Protein AF-A0A0B1TCH4-F1 (afdb_monomer_lite)

Secondary structure (DSSP, 8-state):
------PPPPP------HHHHHHHHHHTTTTSHHHHHHHHHHHHHHTT----GGGGT--TT-SSS-----SSGGG---HHHHHHS-----S--HHHHHHHHHHHHH-SS--GGGSTTHHHHHS-TTT-

Organism: Oesophagostomum dentatum (NCBI:txid61180)

Sequence (128 aa):
MEGANGCAPPVVMDDPSPDVVRTVFQRRGHSTEEYQRENDKRFSLLLGKYFSESRTSTNDWCSCGKCRILPTVRDNLCCRDVCGTSLRFPAKMAVVEHLRKRISEMTSSSCITEHPDFDTVVLNEKVV

Structure (mmCIF, N/CA/C/O backbone):
data_AF-A0A0B1TCH4-F1
#
_entry.id   AF-A0A0B1TCH4-F1
#
loop_
_atom_site.group_PDB
_atom_site.id
_atom_site.type_symbol
_atom_site.label_atom_id
_atom_site.label_alt_id
_atom_site.label_comp_id
_atom_site.label_asym_id
_atom_site.label_entity_id
_atom_site.label_seq_id
_atom_site.pdbx_PDB_ins_code
_atom_site.Cartn_x
_atom_site.Cartn_y
_atom_site.Cartn_z
_atom_site.occupancy
_atom_site.B_iso_or_equiv
_atom_site.auth_seq_id
_atom_site.auth_comp_id
_atom_site.auth_asym_id
_atom_site.auth_atom_id
_atom_site.pdbx_PDB_model_num
ATOM 1 N N . MET A 1 1 ? -26.498 11.427 -47.637 1.00 39.94 1 MET A N 1
ATOM 2 C CA . MET A 1 1 ? -25.085 11.022 -47.487 1.00 39.94 1 MET A CA 1
ATOM 3 C C . MET A 1 1 ? -24.852 10.795 -46.006 1.00 39.94 1 MET A C 1
ATOM 5 O O . MET A 1 1 ? -24.586 11.751 -45.295 1.00 39.94 1 MET A O 1
ATOM 9 N N . GLU A 1 2 ? -25.045 9.569 -45.529 1.00 41.38 2 GLU A N 1
ATOM 10 C CA . GLU A 1 2 ? -24.756 9.199 -44.141 1.00 41.38 2 GLU A CA 1
ATOM 11 C C . GLU A 1 2 ? -23.558 8.251 -44.152 1.00 41.38 2 GLU A C 1
ATOM 13 O O . GLU A 1 2 ? -23.625 7.145 -44.686 1.00 41.38 2 GLU A O 1
ATOM 18 N N . GLY A 1 3 ? -22.426 8.744 -43.650 1.00 48.56 3 GLY A N 1
ATOM 19 C CA . GLY A 1 3 ? -21.213 7.962 -43.454 1.00 48.56 3 GLY A CA 1
ATOM 20 C C . GLY A 1 3 ? -21.327 7.174 -42.158 1.00 48.56 3 GLY A C 1
ATOM 21 O O . GLY A 1 3 ? -21.171 7.733 -41.075 1.00 48.56 3 GLY A O 1
ATOM 22 N N . ALA A 1 4 ? -21.600 5.877 -42.267 1.00 49.59 4 ALA A N 1
ATOM 23 C CA . ALA A 1 4 ? -21.503 4.960 -41.143 1.00 49.59 4 ALA A CA 1
ATOM 24 C C . ALA A 1 4 ? -20.017 4.715 -40.830 1.00 49.59 4 ALA A C 1
ATOM 26 O O . ALA A 1 4 ? -19.349 3.921 -41.492 1.00 49.59 4 ALA A O 1
ATOM 27 N N . ASN A 1 5 ? -19.494 5.421 -39.826 1.00 54.69 5 ASN A N 1
ATOM 28 C CA . ASN A 1 5 ? -18.218 5.095 -39.195 1.00 54.69 5 ASN A CA 1
ATOM 29 C C . ASN A 1 5 ? -18.356 3.731 -38.509 1.00 54.69 5 ASN A C 1
ATOM 31 O O . ASN A 1 5 ? -18.882 3.631 -37.401 1.00 54.69 5 ASN A O 1
ATOM 35 N N . GLY A 1 6 ? -17.916 2.676 -39.192 1.00 54.97 6 GLY A N 1
ATOM 36 C CA . GLY A 1 6 ? -17.835 1.336 -38.628 1.00 54.97 6 GLY A CA 1
ATOM 37 C C . GLY A 1 6 ? -16.830 1.308 -37.481 1.00 54.97 6 GLY A C 1
ATOM 38 O O . GLY A 1 6 ? -15.622 1.300 -37.710 1.00 54.97 6 GLY A O 1
ATOM 39 N N . CYS A 1 7 ? -17.321 1.284 -36.242 1.00 60.97 7 CYS A N 1
ATOM 40 C CA . CYS A 1 7 ? -16.518 0.847 -35.107 1.00 60.97 7 CYS A CA 1
ATOM 41 C C . CYS A 1 7 ? -16.130 -0.613 -35.346 1.00 60.97 7 CYS A C 1
ATOM 43 O O . CYS A 1 7 ? -17.000 -1.481 -35.433 1.00 60.97 7 CYS A O 1
ATOM 45 N N . ALA A 1 8 ? -14.829 -0.877 -35.471 1.00 70.38 8 ALA A N 1
ATOM 46 C CA . ALA A 1 8 ? -14.321 -2.240 -35.483 1.00 70.38 8 ALA A CA 1
ATOM 47 C C . ALA A 1 8 ? -14.801 -2.972 -34.213 1.00 70.38 8 ALA A C 1
ATOM 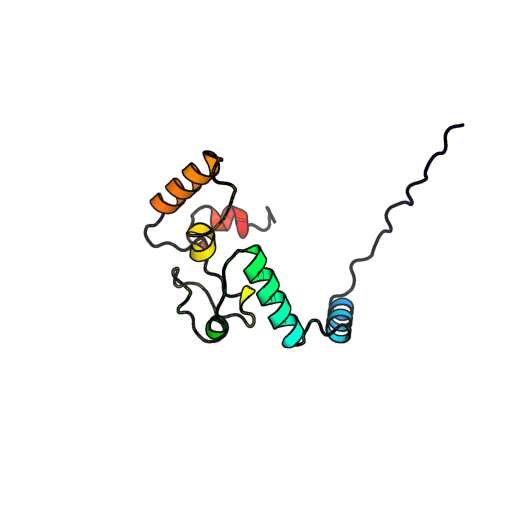49 O O . ALA A 1 8 ? -14.825 -2.362 -33.137 1.00 70.38 8 ALA A O 1
ATOM 50 N N . PRO A 1 9 ? -15.203 -4.249 -34.321 1.00 67.44 9 PRO A N 1
ATOM 51 C CA . PRO A 1 9 ? -15.629 -5.017 -33.164 1.00 67.44 9 PRO A CA 1
ATOM 52 C C . PRO A 1 9 ? -14.476 -5.138 -32.154 1.00 67.44 9 PRO A C 1
ATOM 54 O O . PRO A 1 9 ? -13.311 -5.199 -32.562 1.00 67.44 9 PRO A O 1
ATOM 57 N N . PRO A 1 10 ? -14.775 -5.161 -30.843 1.00 70.50 10 PRO A N 1
ATOM 58 C CA . PRO A 1 10 ? -13.758 -5.343 -29.819 1.00 70.50 10 PRO A CA 1
ATOM 59 C C . PRO A 1 10 ? -13.025 -6.662 -30.066 1.00 70.50 10 PRO A C 1
ATOM 61 O O . PRO A 1 10 ? -13.641 -7.720 -30.195 1.00 70.50 10 PRO A O 1
ATOM 64 N N . VAL A 1 11 ? -11.701 -6.580 -30.172 1.00 77.62 11 VAL A N 1
ATOM 65 C CA . VAL A 1 11 ? -10.845 -7.756 -30.308 1.00 77.62 11 VAL A CA 1
ATOM 66 C C . VAL A 1 11 ? -10.944 -8.541 -29.007 1.00 77.62 11 VAL A C 1
ATOM 68 O O . VAL A 1 11 ? -10.632 -8.012 -27.940 1.00 77.62 11 VAL A O 1
ATOM 71 N N . VAL A 1 12 ? -11.395 -9.791 -29.102 1.00 70.62 12 VAL A N 1
ATOM 72 C CA . VAL A 1 12 ? -11.319 -10.740 -27.991 1.00 70.62 12 VAL A CA 1
ATOM 73 C C . VAL A 1 12 ? -9.836 -11.008 -27.760 1.00 70.62 12 VAL A C 1
ATOM 75 O O . VAL A 1 12 ? -9.173 -11.624 -28.591 1.00 70.62 12 VAL A O 1
ATOM 78 N N . MET A 1 13 ? -9.301 -10.445 -26.682 1.00 76.44 13 MET A N 1
ATOM 79 C CA . MET A 1 13 ? -7.939 -10.704 -26.236 1.00 76.44 13 MET A CA 1
ATOM 80 C C . MET A 1 13 ? -8.001 -11.893 -25.286 1.00 76.44 13 MET A C 1
ATOM 82 O O . MET A 1 13 ? -8.669 -11.807 -24.257 1.00 76.44 13 MET A O 1
ATOM 86 N N . ASP A 1 14 ? -7.330 -12.987 -25.635 1.00 81.38 14 ASP A N 1
ATOM 87 C CA . ASP A 1 14 ? -7.121 -14.088 -24.697 1.00 81.38 14 ASP A CA 1
ATOM 88 C C . ASP A 1 14 ? -6.299 -13.591 -23.501 1.00 81.38 14 ASP A C 1
ATOM 90 O O . ASP A 1 14 ? -5.366 -12.795 -23.672 1.00 81.38 14 ASP A O 1
ATOM 94 N N . ASP A 1 15 ? -6.629 -14.066 -22.297 1.00 80.19 15 ASP A N 1
ATOM 95 C CA . ASP A 1 15 ? -5.870 -13.727 -21.096 1.00 80.19 15 ASP A CA 1
ATOM 96 C C . ASP A 1 15 ? -4.426 -14.234 -21.247 1.00 80.19 15 ASP A C 1
ATOM 98 O O . ASP A 1 15 ? -4.191 -15.446 -21.355 1.00 80.19 15 ASP A O 1
ATOM 102 N N . PRO A 1 16 ? -3.425 -13.334 -21.291 1.00 79.94 16 PRO A N 1
ATOM 103 C CA . PRO A 1 16 ? -2.050 -13.743 -21.506 1.00 79.94 16 PRO A CA 1
ATOM 104 C C . PRO A 1 16 ? -1.555 -14.549 -20.307 1.00 79.94 16 PRO A C 1
ATOM 106 O O . PRO A 1 16 ? -1.822 -14.207 -19.153 1.00 79.94 16 PRO A O 1
ATOM 109 N N . SER A 1 17 ? -0.765 -15.594 -20.570 1.00 88.38 17 SER A N 1
ATOM 110 C CA . SER A 1 17 ? -0.203 -16.393 -19.482 1.00 88.38 17 SER A CA 1
ATOM 111 C C . SER A 1 17 ? 0.666 -15.523 -18.552 1.00 88.38 17 SER A C 1
ATOM 113 O O . SER A 1 17 ? 1.364 -14.612 -19.024 1.00 88.38 17 SER A O 1
ATOM 115 N N . PRO A 1 18 ? 0.686 -15.802 -17.234 1.00 84.81 18 P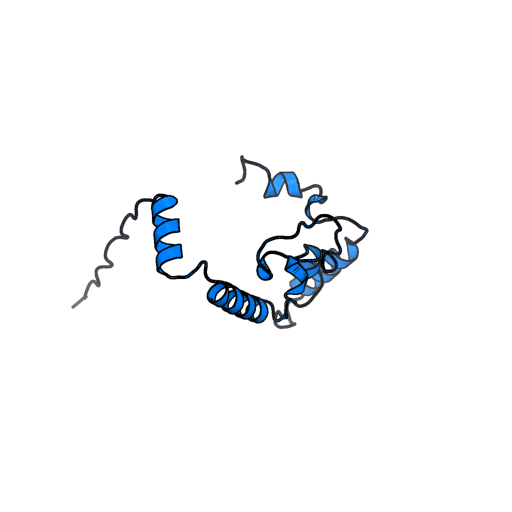RO A N 1
ATOM 116 C CA . PRO A 1 18 ? 1.470 -15.022 -16.273 1.00 84.81 18 PRO A CA 1
ATOM 117 C C . PRO A 1 18 ? 2.958 -14.914 -16.636 1.00 84.81 18 PRO A C 1
ATOM 119 O O . PRO A 1 18 ? 3.582 -13.874 -16.414 1.00 84.81 18 PRO A O 1
ATOM 122 N N . ASP A 1 19 ? 3.522 -15.959 -17.246 1.00 85.88 19 ASP A N 1
ATOM 123 C CA . ASP A 1 19 ? 4.922 -15.995 -17.674 1.00 85.88 19 ASP A CA 1
ATOM 124 C C . ASP A 1 19 ? 5.204 -15.050 -18.846 1.00 85.88 19 ASP A C 1
ATOM 126 O O . ASP A 1 19 ? 6.239 -14.373 -18.872 1.00 85.88 19 ASP A O 1
ATOM 130 N N . VAL A 1 20 ? 4.269 -14.944 -19.797 1.00 85.88 20 VAL A N 1
ATOM 131 C CA . VAL A 1 20 ? 4.365 -13.989 -20.910 1.00 85.88 20 VAL A CA 1
ATOM 132 C C . VAL A 1 20 ? 4.306 -12.564 -20.369 1.00 85.88 20 VAL A C 1
ATOM 134 O O . VAL A 1 20 ? 5.155 -11.741 -20.722 1.00 85.88 20 VAL A O 1
ATOM 137 N N . VAL A 1 21 ? 3.377 -12.283 -19.451 1.00 83.38 21 VAL A N 1
ATOM 138 C CA . VAL A 1 21 ? 3.274 -10.973 -18.792 1.00 83.38 21 VAL A CA 1
ATOM 139 C C . VAL A 1 21 ? 4.576 -10.639 -18.066 1.00 83.38 21 VAL A C 1
ATOM 141 O O . VAL A 1 21 ? 5.156 -9.576 -18.298 1.00 83.38 21 VAL A O 1
ATOM 144 N N . ARG A 1 22 ? 5.097 -11.562 -17.249 1.00 79.88 22 ARG A N 1
ATOM 145 C CA . ARG A 1 22 ? 6.347 -11.368 -16.501 1.00 79.88 22 ARG A CA 1
ATOM 146 C C . ARG A 1 22 ? 7.528 -11.092 -17.435 1.00 79.88 22 ARG A C 1
ATOM 148 O O . ARG A 1 22 ? 8.290 -10.158 -17.187 1.00 79.88 22 ARG A O 1
ATOM 155 N N . THR A 1 23 ? 7.643 -11.839 -18.531 1.00 84.81 23 THR A N 1
ATOM 156 C CA . THR A 1 23 ? 8.707 -11.659 -19.532 1.00 84.81 23 THR A CA 1
ATOM 157 C C . THR A 1 23 ? 8.628 -10.286 -20.197 1.00 84.81 23 THR A C 1
ATOM 159 O O . THR A 1 23 ? 9.644 -9.607 -20.351 1.00 84.81 23 THR A O 1
ATOM 162 N N . VAL A 1 24 ? 7.428 -9.838 -20.574 1.00 84.25 24 VAL A N 1
ATOM 163 C CA . VAL A 1 24 ? 7.222 -8.511 -21.171 1.00 84.25 24 VAL A CA 1
ATOM 164 C C . VAL A 1 24 ? 7.570 -7.405 -20.176 1.00 84.25 24 VAL A C 1
ATOM 166 O O . VAL A 1 24 ? 8.257 -6.453 -20.544 1.00 84.25 24 VAL A O 1
ATOM 169 N N . PHE A 1 25 ? 7.155 -7.538 -18.915 1.00 81.56 25 PHE A N 1
ATOM 170 C CA . PHE A 1 25 ? 7.482 -6.578 -17.857 1.00 81.56 25 PHE A CA 1
ATOM 171 C C . PHE A 1 25 ? 8.992 -6.472 -17.620 1.00 81.56 25 PHE A C 1
ATOM 173 O O . PHE A 1 25 ? 9.521 -5.363 -17.531 1.00 81.56 25 PHE A O 1
ATOM 180 N N . GLN A 1 26 ? 9.695 -7.607 -17.580 1.00 80.69 26 GLN A N 1
ATOM 181 C CA . GLN A 1 26 ? 11.152 -7.639 -17.446 1.00 80.69 26 GLN A CA 1
ATOM 182 C C . GLN A 1 26 ? 11.846 -7.003 -18.655 1.00 80.69 26 GLN A C 1
ATOM 184 O O . GLN A 1 26 ? 12.700 -6.138 -18.478 1.00 80.69 26 GLN A O 1
ATOM 189 N N . ARG A 1 27 ? 11.441 -7.355 -19.886 1.00 84.62 27 ARG A N 1
ATOM 190 C CA . ARG A 1 27 ? 12.000 -6.770 -21.121 1.00 84.62 27 ARG A CA 1
ATOM 191 C C . ARG A 1 27 ? 11.820 -5.258 -21.199 1.00 84.62 27 ARG A C 1
ATOM 193 O O . ARG A 1 27 ? 12.678 -4.573 -21.739 1.00 84.62 27 ARG A O 1
ATOM 200 N N . ARG A 1 28 ? 10.711 -4.737 -20.669 1.00 83.12 28 ARG A N 1
ATOM 201 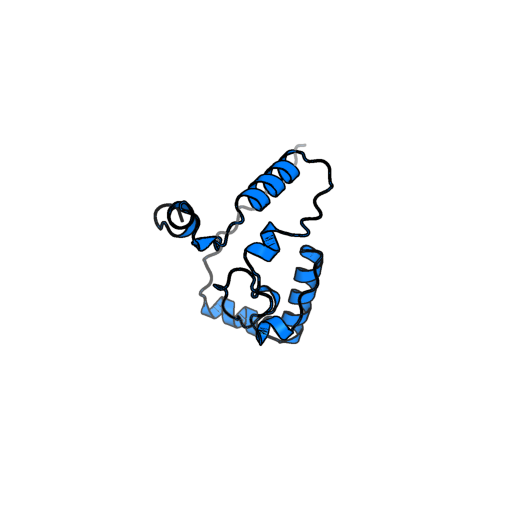C CA . ARG A 1 28 ? 10.429 -3.295 -20.616 1.00 83.12 28 ARG A CA 1
ATOM 202 C C . ARG A 1 28 ? 11.114 -2.582 -19.448 1.00 83.12 28 ARG A C 1
ATOM 204 O O . ARG A 1 28 ? 10.910 -1.387 -19.271 1.00 83.12 28 ARG A O 1
ATOM 211 N N . GLY A 1 29 ? 11.896 -3.294 -18.635 1.00 79.19 29 GLY A N 1
ATOM 212 C CA . GLY A 1 29 ? 12.593 -2.715 -17.491 1.00 79.19 29 GLY A CA 1
ATOM 213 C C . GLY A 1 29 ? 11.661 -2.276 -16.359 1.00 79.19 29 GLY A C 1
ATOM 214 O O . GLY A 1 29 ? 12.079 -1.519 -15.487 1.00 79.19 29 GLY A O 1
ATOM 215 N N . HIS A 1 30 ? 10.414 -2.757 -16.320 1.00 78.75 30 HIS A N 1
ATOM 216 C CA . HIS A 1 30 ? 9.451 -2.384 -15.276 1.00 78.75 30 HIS A CA 1
ATOM 217 C C . HIS A 1 30 ? 9.814 -2.955 -13.891 1.00 78.75 30 HIS A C 1
ATOM 219 O O . HIS A 1 30 ? 9.245 -2.569 -12.873 1.00 78.75 30 HIS A O 1
ATOM 225 N N . SER A 1 31 ? 10.763 -3.886 -13.828 1.00 76.12 31 SER A N 1
ATOM 226 C CA . SER A 1 31 ? 11.326 -4.415 -12.583 1.00 76.12 31 SER A CA 1
ATOM 227 C C . SER A 1 31 ? 12.595 -3.687 -12.128 1.00 76.12 31 SER A C 1
ATOM 229 O O . SER A 1 31 ? 13.162 -4.062 -11.109 1.00 76.12 31 SER A O 1
ATOM 231 N N . THR A 1 32 ? 13.075 -2.689 -12.876 1.00 84.50 32 THR A N 1
ATOM 232 C CA . THR A 1 32 ? 14.285 -1.939 -12.504 1.00 84.50 32 THR A CA 1
ATOM 233 C C . THR A 1 32 ? 14.012 -1.019 -11.318 1.00 84.50 32 THR A C 1
ATOM 235 O O . THR A 1 32 ? 12.922 -0.457 -11.196 1.00 84.50 32 THR A O 1
ATOM 238 N N . GLU A 1 33 ? 15.008 -0.820 -10.455 1.00 82.94 33 GLU A N 1
ATOM 239 C CA . GLU A 1 33 ? 14.881 0.096 -9.314 1.00 82.94 33 GLU A CA 1
ATOM 240 C C . GLU A 1 33 ? 14.554 1.528 -9.745 1.00 82.94 33 GLU A C 1
ATOM 242 O O . GLU A 1 33 ? 13.785 2.220 -9.084 1.00 82.94 33 GLU A O 1
ATOM 247 N N . GLU A 1 34 ? 15.112 1.978 -10.870 1.00 86.12 34 GLU A N 1
ATOM 248 C CA . GLU A 1 34 ? 14.849 3.308 -11.416 1.00 86.12 34 GLU A CA 1
ATOM 249 C C . GLU A 1 34 ? 13.372 3.486 -11.782 1.00 86.12 34 GLU A C 1
ATOM 251 O O . GLU A 1 34 ? 12.752 4.474 -11.384 1.00 86.12 34 GLU A O 1
ATOM 256 N N . TYR A 1 35 ? 12.783 2.494 -12.454 1.00 86.12 35 TYR A N 1
ATOM 257 C CA . TYR A 1 35 ? 11.358 2.487 -12.769 1.00 86.12 35 TYR A CA 1
ATOM 258 C C . TYR A 1 35 ? 10.486 2.471 -11.505 1.00 86.12 35 TYR A C 1
ATOM 260 O O . TYR A 1 35 ? 9.466 3.161 -11.443 1.00 86.12 35 TYR A O 1
ATOM 268 N N . GLN A 1 36 ? 10.884 1.710 -10.479 1.00 83.62 36 GLN A N 1
ATOM 269 C CA . GLN A 1 36 ? 10.168 1.679 -9.202 1.00 83.62 36 GLN A CA 1
ATOM 270 C C . GLN A 1 36 ? 10.215 3.042 -8.497 1.00 83.62 36 GLN A C 1
ATOM 272 O O . GLN A 1 36 ? 9.162 3.551 -8.119 1.00 83.62 36 GLN A O 1
ATOM 277 N N . ARG A 1 37 ? 11.388 3.689 -8.426 1.00 84.25 37 ARG A N 1
ATOM 278 C CA . ARG A 1 37 ? 11.545 5.037 -7.849 1.00 84.25 37 ARG A CA 1
ATOM 279 C C . ARG A 1 37 ? 10.701 6.086 -8.573 1.00 84.25 37 ARG A C 1
ATOM 281 O O . ARG A 1 37 ? 10.084 6.933 -7.931 1.00 84.25 37 ARG A O 1
ATOM 288 N N . GLU A 1 38 ? 10.659 6.049 -9.902 1.00 87.56 38 GLU A N 1
ATOM 289 C CA . GLU A 1 38 ? 9.838 6.974 -10.695 1.00 87.56 38 GLU A CA 1
ATOM 290 C C . GLU A 1 38 ? 8.337 6.768 -10.440 1.00 87.56 38 GLU A C 1
ATOM 292 O O . GLU A 1 38 ? 7.589 7.734 -10.272 1.00 87.56 38 GLU A O 1
ATOM 297 N N . ASN A 1 39 ? 7.882 5.519 -10.333 1.00 85.38 39 ASN A N 1
ATOM 298 C CA . ASN A 1 39 ? 6.494 5.240 -9.973 1.00 85.38 39 ASN A CA 1
ATOM 299 C C . ASN A 1 39 ? 6.155 5.659 -8.544 1.00 85.38 39 ASN A C 1
ATOM 301 O O . ASN A 1 39 ? 5.074 6.201 -8.321 1.00 85.38 39 ASN A O 1
ATOM 305 N N . ASP A 1 40 ? 7.067 5.481 -7.593 1.00 85.12 40 ASP A N 1
ATOM 306 C CA . ASP A 1 40 ? 6.852 5.906 -6.210 1.00 85.12 40 ASP A CA 1
ATOM 307 C C . ASP A 1 40 ? 6.728 7.440 -6.115 1.00 85.12 40 ASP A C 1
ATOM 309 O O . ASP A 1 40 ? 5.881 7.954 -5.376 1.00 85.12 40 ASP A O 1
ATOM 313 N N . LYS A 1 41 ? 7.467 8.193 -6.947 1.00 84.38 41 LYS A N 1
ATOM 314 C CA . LYS A 1 41 ? 7.273 9.647 -7.111 1.00 84.38 41 LYS A CA 1
ATOM 315 C C . LYS A 1 41 ? 5.898 9.982 -7.683 1.00 84.38 41 LYS A C 1
ATOM 317 O O . LYS A 1 41 ? 5.209 10.846 -7.146 1.00 84.38 41 LYS A O 1
ATOM 322 N N . ARG A 1 42 ? 5.468 9.304 -8.752 1.00 85.25 42 ARG A N 1
ATOM 323 C CA . ARG A 1 42 ? 4.140 9.523 -9.361 1.00 85.25 42 ARG A CA 1
ATOM 324 C C . ARG A 1 42 ? 3.010 9.219 -8.385 1.00 85.25 42 ARG A C 1
ATOM 326 O O . ARG A 1 42 ? 2.047 9.976 -8.300 1.00 85.25 42 ARG A O 1
ATOM 333 N N . PHE A 1 43 ? 3.152 8.149 -7.613 1.00 82.44 43 PHE A N 1
ATOM 334 C CA . PHE A 1 43 ? 2.209 7.771 -6.570 1.00 82.44 43 PHE A CA 1
ATOM 335 C C . PHE A 1 43 ? 2.154 8.811 -5.443 1.00 82.44 43 PHE A C 1
ATOM 337 O O . PHE A 1 43 ? 1.074 9.227 -5.024 1.00 82.44 43 PHE A O 1
ATOM 344 N N . SER A 1 44 ? 3.318 9.309 -5.020 1.00 81.19 44 SER A N 1
ATOM 345 C CA . SER A 1 44 ? 3.431 10.409 -4.056 1.00 81.19 44 SER A CA 1
ATOM 346 C C . SER A 1 44 ? 2.714 11.678 -4.544 1.00 81.19 44 SER A C 1
ATOM 348 O O . SER A 1 44 ? 1.987 12.323 -3.786 1.00 81.19 44 SER A O 1
ATOM 350 N N . LEU A 1 45 ? 2.858 12.015 -5.832 1.00 79.94 45 LEU A N 1
ATOM 351 C CA . LEU A 1 45 ? 2.155 13.140 -6.457 1.00 79.94 45 LEU A CA 1
ATOM 352 C C . LEU A 1 45 ? 0.635 12.936 -6.473 1.00 79.94 45 LEU A C 1
ATOM 354 O O . LEU A 1 45 ? -0.095 13.861 -6.120 1.00 79.94 45 LEU A O 1
ATOM 358 N N . LEU A 1 46 ? 0.160 11.735 -6.827 1.00 77.94 46 LEU A N 1
ATOM 359 C CA . LEU A 1 46 ? -1.269 11.403 -6.851 1.00 77.94 46 LEU A CA 1
ATOM 360 C C . LEU A 1 46 ? -1.920 11.587 -5.474 1.00 77.94 46 LEU A C 1
ATOM 362 O O . LEU A 1 46 ? -3.018 12.128 -5.369 1.00 77.94 46 LEU A O 1
ATOM 366 N N . LEU A 1 47 ? -1.228 11.161 -4.418 1.00 74.94 47 LEU A N 1
ATOM 367 C CA . LEU A 1 47 ? -1.712 11.279 -3.043 1.00 74.94 47 LEU A CA 1
ATOM 368 C C . LEU A 1 47 ? -1.377 12.626 -2.390 1.00 74.94 47 LEU A C 1
ATOM 370 O O . LEU A 1 47 ? -1.768 12.868 -1.248 1.00 74.94 47 LEU A O 1
ATOM 374 N N . GLY A 1 48 ? -0.647 13.507 -3.081 1.00 75.50 48 GLY A N 1
ATOM 375 C CA . GLY A 1 48 ? -0.181 14.781 -2.532 1.00 75.50 48 GLY A CA 1
ATOM 376 C C . GLY A 1 48 ? 0.645 14.621 -1.249 1.00 75.50 48 GLY A C 1
ATOM 377 O O . GLY A 1 48 ? 0.616 15.506 -0.389 1.00 75.50 48 GLY A O 1
ATOM 378 N N . LYS A 1 49 ? 1.335 13.486 -1.095 1.00 78.25 49 LYS A N 1
ATOM 379 C CA . LYS A 1 49 ? 2.121 13.105 0.084 1.00 78.25 49 LYS A CA 1
ATOM 380 C C . LYS A 1 49 ? 3.457 12.532 -0.361 1.00 78.25 49 LYS A C 1
ATOM 382 O O . LYS A 1 49 ? 3.497 11.718 -1.270 1.00 78.25 49 LYS A O 1
ATOM 387 N N . TYR A 1 50 ? 4.535 12.921 0.310 1.00 83.25 50 TYR A N 1
ATOM 388 C CA . TYR A 1 50 ? 5.835 12.282 0.132 1.00 83.25 50 TYR A CA 1
ATOM 389 C C . TYR A 1 50 ? 5.957 11.072 1.061 1.00 83.25 50 TYR A C 1
ATOM 391 O O . TYR A 1 50 ? 5.676 11.179 2.257 1.00 83.25 50 TYR A O 1
ATOM 399 N N . PHE A 1 51 ? 6.408 9.943 0.521 1.00 85.44 51 PHE A N 1
ATOM 400 C CA . PHE A 1 51 ? 6.684 8.734 1.287 1.00 85.44 51 PHE A CA 1
ATOM 401 C C . PHE A 1 51 ? 8.195 8.484 1.334 1.00 85.44 51 PHE A C 1
ATOM 403 O O . PHE A 1 51 ? 8.856 8.436 0.302 1.00 85.44 51 PHE A O 1
ATOM 410 N N . SER A 1 52 ? 8.741 8.351 2.544 1.00 86.19 52 SER A N 1
ATOM 411 C CA . SER A 1 52 ? 10.171 8.094 2.760 1.00 86.19 52 SER A CA 1
ATOM 412 C C . SER A 1 52 ? 10.566 6.686 2.309 1.00 86.19 52 SER A C 1
ATOM 414 O O . SER A 1 52 ? 9.844 5.728 2.583 1.00 86.19 52 SER A O 1
ATOM 416 N N . GLU A 1 53 ? 11.759 6.546 1.727 1.00 87.81 53 GLU A N 1
ATOM 417 C CA . GLU A 1 53 ? 12.360 5.244 1.401 1.00 87.81 53 GLU A CA 1
ATOM 418 C C . GLU A 1 53 ? 12.565 4.366 2.644 1.00 87.81 53 GLU A C 1
ATOM 420 O O . GLU A 1 53 ? 12.489 3.147 2.559 1.00 87.81 53 GLU A O 1
ATOM 425 N N . SER A 1 54 ? 12.702 4.960 3.836 1.00 90.06 54 SER A N 1
ATOM 426 C CA . SER A 1 54 ? 12.828 4.211 5.098 1.00 90.06 54 SER A CA 1
ATOM 427 C C . SER A 1 54 ? 11.651 3.267 5.385 1.00 90.06 54 SER A C 1
ATOM 429 O O . SER A 1 54 ? 11.794 2.344 6.187 1.00 90.06 54 SER A O 1
ATOM 431 N N . ARG A 1 55 ? 10.501 3.455 4.721 1.00 90.56 55 ARG A N 1
ATOM 432 C CA . ARG A 1 55 ? 9.315 2.597 4.860 1.00 90.56 55 ARG A CA 1
ATOM 433 C C . ARG A 1 55 ? 9.539 1.151 4.408 1.00 90.56 55 ARG A C 1
ATOM 435 O O . ARG A 1 55 ? 8.818 0.276 4.873 1.00 90.56 55 ARG A O 1
ATOM 442 N N . THR A 1 56 ? 10.531 0.891 3.554 1.00 92.88 56 THR A N 1
ATOM 443 C CA . THR A 1 56 ? 10.911 -0.477 3.154 1.00 92.88 56 THR A CA 1
ATOM 444 C C . THR A 1 56 ? 11.821 -1.167 4.172 1.00 92.88 56 THR A C 1
ATOM 446 O O . THR A 1 56 ? 12.180 -2.324 3.977 1.00 92.88 56 THR A O 1
ATOM 449 N N . SER A 1 57 ? 12.217 -0.468 5.240 1.00 91.94 57 SER A N 1
ATOM 450 C CA . SER A 1 57 ? 13.180 -0.961 6.233 1.00 91.94 57 SER A CA 1
ATOM 451 C C . SER A 1 57 ? 12.620 -0.959 7.653 1.00 91.94 57 SER A C 1
ATOM 453 O O . SER A 1 57 ? 12.996 -1.810 8.456 1.00 91.94 57 SER A O 1
ATOM 455 N N . THR A 1 58 ? 11.719 -0.028 7.979 1.00 92.25 58 THR A N 1
ATOM 456 C CA . THR A 1 58 ? 11.079 0.060 9.299 1.00 92.25 58 THR A CA 1
ATOM 457 C C . THR A 1 58 ? 9.564 0.169 9.181 1.00 92.25 58 THR A C 1
ATOM 459 O O . THR A 1 58 ? 9.025 0.529 8.135 1.00 92.25 58 THR A O 1
ATOM 462 N N . ASN A 1 59 ? 8.872 -0.138 10.279 1.00 91.62 59 ASN A N 1
ATOM 463 C CA . ASN A 1 59 ? 7.414 -0.082 10.390 1.00 91.62 59 ASN A CA 1
ATOM 464 C C . ASN A 1 59 ? 6.925 1.168 11.146 1.00 91.62 59 ASN A C 1
ATOM 466 O O . ASN A 1 59 ? 5.762 1.233 11.533 1.00 91.62 59 ASN A O 1
ATOM 470 N N . ASP A 1 60 ? 7.781 2.174 11.345 1.00 90.12 60 ASP A N 1
ATOM 471 C CA . ASP A 1 60 ? 7.464 3.365 12.157 1.00 90.12 60 ASP A CA 1
ATOM 472 C C . ASP A 1 60 ? 6.326 4.210 11.559 1.00 90.12 60 ASP A C 1
ATOM 474 O O . ASP A 1 60 ? 5.671 4.991 12.244 1.00 90.12 60 ASP A O 1
ATOM 478 N N . TRP A 1 61 ? 6.064 4.033 10.264 1.00 88.81 61 TRP A N 1
ATOM 479 C CA . TRP A 1 61 ? 4.942 4.637 9.551 1.00 88.81 61 TRP A CA 1
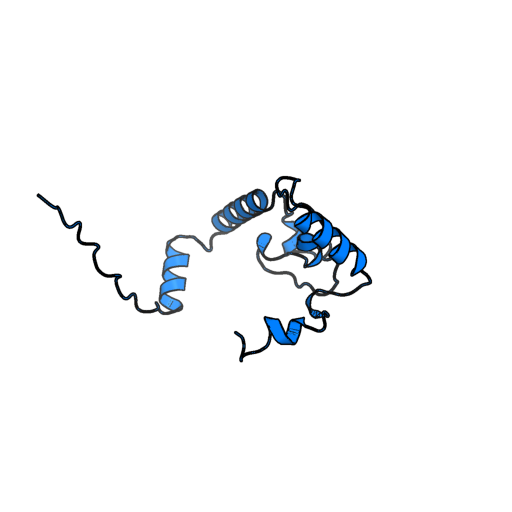ATOM 480 C C . TRP A 1 61 ? 3.590 3.967 9.852 1.00 88.81 61 TRP A C 1
ATOM 482 O O . TRP A 1 61 ? 2.540 4.497 9.492 1.00 88.81 61 TRP A O 1
ATOM 492 N N . CYS A 1 62 ? 3.581 2.792 10.481 1.00 90.00 62 CYS A N 1
ATOM 493 C CA . CYS A 1 62 ? 2.371 2.036 10.762 1.00 90.00 62 CYS A CA 1
ATOM 494 C C . CYS A 1 62 ? 1.762 2.445 12.107 1.00 90.00 62 CYS A C 1
ATOM 496 O O . CYS A 1 62 ? 2.251 2.080 13.172 1.00 90.00 62 CYS A O 1
ATOM 498 N N . SER A 1 63 ? 0.620 3.132 12.068 1.00 87.25 63 SER A N 1
ATOM 499 C CA . SER A 1 63 ? -0.130 3.488 13.283 1.00 87.25 63 SER A CA 1
ATOM 500 C C . SER A 1 63 ? -1.169 2.448 13.721 1.00 87.25 63 SER A C 1
ATOM 502 O O . SER A 1 63 ? -1.749 2.602 14.791 1.00 87.25 63 SER A O 1
ATOM 504 N N . CYS A 1 64 ? -1.470 1.428 12.905 1.00 86.75 64 CYS A N 1
ATOM 505 C CA . CYS A 1 64 ? -2.438 0.381 13.272 1.00 86.75 64 CYS A CA 1
ATOM 506 C C . CYS A 1 64 ? -1.794 -0.871 13.886 1.00 86.75 64 CYS A C 1
ATOM 508 O O . CYS A 1 64 ? -2.508 -1.745 14.365 1.00 86.75 64 CYS A O 1
ATOM 510 N N . GLY A 1 65 ? -0.464 -0.998 13.832 1.00 88.25 65 GLY A N 1
ATOM 511 C CA . GLY A 1 65 ? 0.278 -2.134 14.386 1.00 88.25 65 GLY A CA 1
ATOM 512 C C . GLY A 1 65 ? 0.131 -3.467 13.636 1.00 88.25 65 GLY A C 1
ATOM 513 O O . GLY A 1 65 ? 0.670 -4.468 14.097 1.00 88.25 65 GLY A O 1
ATOM 514 N N . LYS A 1 66 ? -0.578 -3.515 12.498 1.00 90.00 66 LYS A N 1
ATOM 515 C CA . LYS A 1 66 ? -0.824 -4.760 11.732 1.00 90.00 66 LYS A CA 1
ATOM 516 C C . LYS A 1 66 ? -0.114 -4.821 10.376 1.00 90.00 66 LYS A C 1
ATOM 518 O O . LYS A 1 66 ? -0.095 -5.882 9.753 1.00 90.00 66 LYS A O 1
ATOM 523 N N . CYS A 1 67 ? 0.443 -3.709 9.896 1.00 92.06 67 CYS A N 1
ATOM 524 C CA . CYS A 1 67 ? 1.109 -3.668 8.595 1.00 92.06 67 CYS A CA 1
ATOM 525 C C . CYS A 1 67 ? 2.428 -4.456 8.591 1.00 92.06 67 CYS A C 1
ATOM 527 O O . CYS A 1 67 ? 3.148 -4.526 9.590 1.00 92.06 67 CYS A O 1
ATOM 529 N N . ARG A 1 68 ? 2.749 -5.024 7.429 1.00 93.69 68 ARG A N 1
ATOM 530 C CA . ARG A 1 68 ? 4.012 -5.711 7.147 1.00 93.69 68 ARG A CA 1
ATOM 531 C C . ARG A 1 68 ? 4.815 -4.873 6.161 1.00 93.69 68 ARG A C 1
ATOM 533 O O . ARG A 1 68 ? 4.220 -4.199 5.324 1.00 93.69 68 ARG A O 1
ATOM 540 N N . ILE A 1 69 ? 6.138 -4.960 6.251 1.00 93.69 69 ILE A N 1
ATOM 541 C CA . ILE A 1 69 ? 7.040 -4.282 5.322 1.00 93.69 69 ILE A CA 1
ATOM 542 C C . ILE A 1 69 ? 7.010 -5.014 3.979 1.00 93.69 69 ILE A C 1
ATOM 544 O O . ILE A 1 69 ? 7.223 -6.227 3.917 1.00 93.69 69 ILE A O 1
ATOM 548 N N . LEU A 1 70 ? 6.743 -4.266 2.915 1.00 92.00 70 LEU A N 1
ATOM 549 C CA . LEU A 1 70 ? 6.739 -4.717 1.530 1.00 92.00 70 LEU A CA 1
ATOM 550 C C . LEU A 1 70 ? 7.913 -4.106 0.743 1.00 92.00 70 LEU A C 1
ATOM 552 O O . LEU A 1 70 ? 8.495 -3.111 1.183 1.00 92.00 70 LEU A O 1
ATOM 556 N N . PRO A 1 71 ? 8.277 -4.679 -0.421 1.00 88.31 71 PRO A N 1
ATOM 557 C CA . PRO A 1 71 ? 9.482 -4.274 -1.149 1.00 88.31 71 PRO A CA 1
ATOM 558 C C . PRO A 1 71 ? 9.466 -2.852 -1.722 1.00 88.31 71 PRO A C 1
ATOM 560 O O . PRO A 1 71 ? 10.532 -2.322 -2.017 1.00 88.31 71 PRO A O 1
ATOM 563 N N . THR A 1 72 ? 8.294 -2.241 -1.925 1.00 87.88 72 THR A N 1
ATOM 564 C CA . THR A 1 72 ? 8.188 -0.903 -2.532 1.00 87.88 72 THR A CA 1
ATOM 565 C C . THR A 1 72 ? 7.606 0.113 -1.560 1.00 87.88 72 THR A C 1
ATOM 567 O O . THR A 1 72 ? 6.789 -0.220 -0.699 1.00 87.88 72 THR A O 1
ATOM 570 N N . VAL A 1 73 ? 8.004 1.381 -1.689 1.00 89.62 73 VAL A N 1
ATOM 571 C CA . VAL A 1 73 ? 7.547 2.442 -0.779 1.00 89.62 73 VAL A CA 1
ATOM 572 C C . VAL A 1 73 ? 6.032 2.626 -0.875 1.00 89.62 73 VAL A C 1
ATOM 574 O O . VAL A 1 73 ? 5.366 2.789 0.147 1.00 89.62 73 VAL A O 1
ATOM 577 N N . ARG A 1 74 ? 5.477 2.556 -2.090 1.00 88.19 74 ARG A N 1
ATOM 578 C CA . ARG A 1 74 ? 4.040 2.741 -2.341 1.00 88.19 74 ARG A CA 1
ATOM 579 C C . ARG A 1 74 ? 3.149 1.644 -1.756 1.00 88.19 74 ARG A C 1
ATOM 581 O O . ARG A 1 74 ? 1.989 1.920 -1.470 1.00 88.19 74 ARG A O 1
ATOM 588 N N . ASP A 1 75 ? 3.680 0.439 -1.552 1.00 88.69 75 ASP A N 1
ATOM 589 C CA . ASP A 1 75 ? 2.925 -0.662 -0.943 1.00 88.69 75 ASP A CA 1
ATOM 590 C C . ASP A 1 75 ? 2.904 -0.556 0.596 1.00 88.69 75 ASP A C 1
ATOM 592 O O . ASP A 1 75 ? 2.050 -1.133 1.269 1.00 88.69 75 ASP A O 1
ATOM 596 N N . ASN A 1 76 ? 3.825 0.221 1.172 1.00 91.44 76 ASN A N 1
ATOM 597 C CA . ASN A 1 76 ? 3.964 0.430 2.610 1.00 91.44 76 ASN A CA 1
ATOM 598 C C . ASN A 1 76 ? 3.050 1.566 3.110 1.00 91.44 76 ASN A C 1
ATOM 600 O O . ASN A 1 76 ? 3.512 2.646 3.501 1.00 91.44 76 ASN A O 1
ATOM 604 N N . LEU A 1 77 ? 1.731 1.328 3.083 1.00 88.62 77 LEU A N 1
ATOM 605 C CA . LEU A 1 77 ? 0.694 2.270 3.526 1.00 88.62 77 LEU A CA 1
ATOM 606 C C . LEU A 1 77 ? -0.112 1.759 4.721 1.00 88.62 77 LEU A C 1
ATOM 608 O O . LEU A 1 77 ? -0.592 0.626 4.751 1.00 88.62 77 LEU A O 1
ATOM 612 N N . CYS A 1 78 ? -0.307 2.631 5.711 1.00 88.12 78 CYS A N 1
ATOM 613 C CA . CYS A 1 78 ? -1.154 2.331 6.857 1.00 88.12 78 CYS A CA 1
ATOM 614 C C . CYS A 1 78 ? -2.616 2.624 6.501 1.00 88.12 78 CYS A C 1
ATOM 616 O O . CYS A 1 78 ? -2.919 3.681 5.948 1.00 88.12 78 CYS A O 1
ATOM 618 N N . CYS A 1 79 ? -3.549 1.757 6.904 1.00 84.06 79 CYS A N 1
ATOM 619 C CA . CYS A 1 79 ? -4.988 2.029 6.762 1.00 84.06 79 CYS A CA 1
ATOM 620 C C . CYS A 1 79 ? -5.394 3.381 7.385 1.00 84.06 79 CYS A C 1
ATOM 622 O O . CYS A 1 79 ? -6.288 4.061 6.889 1.00 84.06 79 CYS A O 1
ATOM 624 N N . ARG A 1 80 ? -4.669 3.831 8.418 1.00 78.00 80 ARG A N 1
ATOM 625 C CA . ARG A 1 80 ? -4.878 5.135 9.060 1.00 78.00 80 ARG A CA 1
ATOM 626 C C . ARG A 1 80 ? -4.291 6.315 8.280 1.00 78.00 80 ARG A C 1
ATOM 628 O O . ARG A 1 80 ? -4.838 7.411 8.374 1.00 78.00 80 ARG A O 1
ATOM 635 N N . ASP A 1 81 ? -3.255 6.105 7.465 1.00 71.69 81 ASP A N 1
ATOM 636 C CA . ASP A 1 81 ? -2.665 7.160 6.620 1.00 71.69 81 ASP A CA 1
ATOM 637 C C . ASP A 1 81 ? -3.634 7.604 5.516 1.00 71.69 81 ASP A C 1
ATOM 639 O O . ASP A 1 81 ? -3.629 8.773 5.117 1.00 71.69 81 ASP A O 1
ATOM 643 N N . VAL A 1 82 ? -4.455 6.666 5.030 1.00 63.06 82 VAL A N 1
ATOM 644 C CA . VAL A 1 82 ? -5.447 6.881 3.967 1.00 63.06 82 VAL A CA 1
ATOM 645 C C . VAL A 1 82 ? -6.728 7.501 4.529 1.00 63.06 82 VAL A C 1
ATOM 647 O O . VAL A 1 82 ? -7.299 8.404 3.921 1.00 63.06 82 VAL A O 1
ATOM 650 N N . CYS A 1 83 ? -7.154 7.070 5.720 1.00 57.62 83 CYS A N 1
ATOM 651 C CA . CYS A 1 83 ? -8.361 7.578 6.370 1.00 57.62 83 CYS A CA 1
ATOM 652 C C . CYS A 1 83 ? -8.171 8.954 7.036 1.00 57.62 83 CYS A C 1
ATOM 654 O O . CYS A 1 83 ? -9.122 9.729 7.113 1.00 57.62 83 CYS A O 1
ATOM 656 N N . GLY A 1 84 ? -6.967 9.256 7.538 1.00 54.03 84 GLY A N 1
ATOM 657 C CA . GLY A 1 84 ? -6.756 10.356 8.484 1.00 54.03 84 GLY A CA 1
ATOM 658 C C . GLY A 1 84 ? -6.306 11.695 7.901 1.00 54.03 84 GLY A C 1
ATOM 659 O O . GLY A 1 84 ? -6.542 12.727 8.519 1.00 54.03 84 GLY A O 1
ATOM 660 N N . THR A 1 85 ? -5.647 11.750 6.742 1.00 52.09 85 THR A N 1
ATOM 661 C CA . THR A 1 85 ? -5.022 13.012 6.297 1.00 52.09 85 THR A CA 1
ATOM 662 C C . THR A 1 85 ? -4.871 13.097 4.782 1.00 52.09 85 THR A C 1
ATOM 664 O O . THR A 1 85 ? -4.353 12.190 4.146 1.00 52.09 85 THR A O 1
ATOM 667 N N . SER A 1 86 ? -5.224 14.251 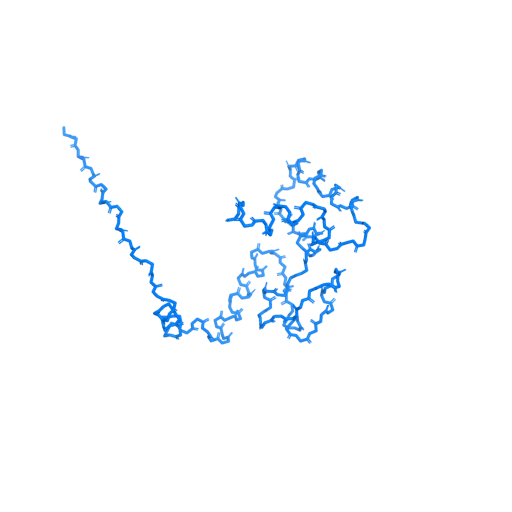4.213 1.00 46.97 86 SER A N 1
ATOM 668 C CA . SER A 1 86 ? -4.885 14.676 2.842 1.00 46.97 86 SER A CA 1
ATOM 669 C C . SER A 1 86 ? -5.544 13.960 1.665 1.00 46.97 86 SER A C 1
ATOM 671 O O . SER A 1 86 ? -4.990 13.930 0.571 1.00 46.97 86 SER A O 1
ATOM 673 N N . LEU A 1 87 ? -6.812 13.583 1.787 1.00 50.97 87 LEU A N 1
ATOM 674 C CA . LEU A 1 87 ? -7.658 13.749 0.610 1.00 50.97 87 LEU A CA 1
ATOM 675 C C . LEU A 1 87 ? -7.879 15.255 0.413 1.00 50.97 87 LEU A C 1
ATOM 677 O O . LEU A 1 87 ? -8.787 15.840 1.015 1.00 50.97 87 LEU A O 1
ATOM 681 N N . ARG A 1 88 ? -7.017 15.893 -0.396 1.00 52.38 88 ARG A N 1
ATOM 682 C CA . ARG A 1 88 ? -7.224 17.241 -0.956 1.00 52.38 88 ARG A CA 1
ATOM 683 C C . ARG A 1 88 ? -8.389 17.200 -1.953 1.00 52.38 88 ARG A C 1
ATOM 685 O O . ARG A 1 88 ? -8.242 17.541 -3.119 1.00 52.38 88 ARG A O 1
ATOM 692 N N . PHE A 1 89 ? -9.556 16.746 -1.512 1.00 51.97 89 PHE A N 1
ATOM 693 C CA . PHE A 1 89 ? -10.77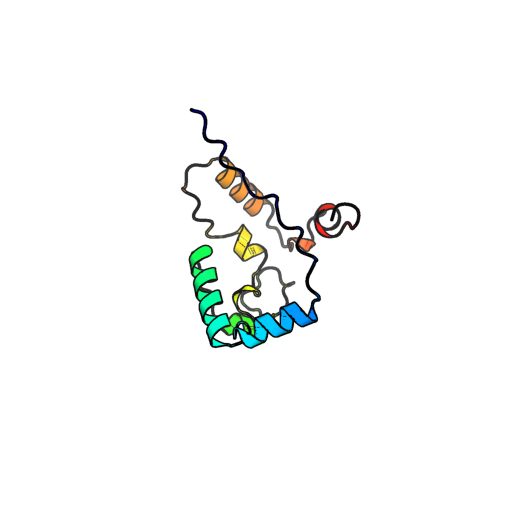6 16.994 -2.257 1.00 51.97 89 PHE A CA 1
ATOM 694 C C . PHE A 1 89 ? -11.071 18.493 -2.184 1.00 51.97 89 PHE A C 1
ATOM 696 O O . PHE A 1 89 ? -10.868 19.089 -1.118 1.00 51.97 89 PHE A O 1
ATOM 703 N N . PRO A 1 90 ? -11.536 19.122 -3.278 1.00 53.47 90 PRO A N 1
ATOM 704 C CA . PRO A 1 90 ? -12.016 20.494 -3.223 1.00 53.47 90 PRO A CA 1
ATOM 705 C C . PRO A 1 90 ? -13.026 20.608 -2.074 1.00 53.47 90 PRO A C 1
ATOM 707 O O . PRO A 1 90 ? -13.990 19.850 -1.994 1.00 53.47 90 PRO A O 1
ATOM 710 N N . ALA A 1 91 ? -12.729 21.506 -1.135 1.00 51.12 91 ALA A N 1
ATOM 711 C CA . ALA A 1 91 ? -13.240 21.551 0.235 1.00 51.12 91 ALA A CA 1
ATOM 712 C C . ALA A 1 91 ? -14.731 21.936 0.380 1.00 51.12 91 ALA A C 1
ATOM 714 O O . ALA A 1 91 ? -15.089 22.717 1.255 1.00 51.12 91 ALA A O 1
ATOM 715 N N . LYS A 1 92 ? -15.626 21.430 -0.475 1.00 54.44 92 LYS A N 1
ATOM 716 C CA . LYS A 1 92 ? -17.045 21.825 -0.504 1.00 54.44 92 LYS A CA 1
ATOM 717 C C . LYS A 1 92 ? -18.023 20.659 -0.651 1.00 54.44 92 LYS A C 1
ATOM 719 O O . LYS A 1 92 ? -19.104 20.833 -1.201 1.00 54.44 92 LYS A O 1
ATOM 724 N N . MET A 1 93 ? -17.685 19.474 -0.151 1.00 63.59 93 MET A N 1
ATOM 725 C CA . MET A 1 93 ? -18.652 18.376 -0.066 1.00 63.59 93 MET A CA 1
ATOM 726 C C . MET A 1 93 ? -18.899 18.024 1.397 1.00 63.59 93 MET A C 1
ATOM 728 O O . MET A 1 93 ? -18.073 17.371 2.028 1.00 63.59 93 MET A O 1
ATOM 732 N N . ALA A 1 94 ? -20.053 18.440 1.929 1.00 64.56 94 ALA A N 1
ATOM 733 C CA . ALA A 1 94 ? -20.499 18.134 3.294 1.00 64.56 94 ALA A CA 1
ATOM 734 C C . ALA A 1 94 ? -20.455 16.625 3.614 1.00 64.56 94 ALA A C 1
ATOM 736 O O . ALA A 1 94 ? -20.215 16.232 4.752 1.00 64.56 94 ALA A O 1
ATOM 737 N N . VAL A 1 95 ? -20.603 15.782 2.587 1.00 66.62 95 VAL A N 1
ATOM 738 C CA . VAL A 1 95 ? -20.453 14.322 2.663 1.00 66.62 95 VAL A CA 1
ATOM 739 C C . VAL A 1 95 ? -19.043 13.912 3.102 1.00 66.62 95 VAL A C 1
ATOM 741 O O . VAL A 1 95 ? -18.899 13.070 3.982 1.00 66.62 95 VAL A O 1
ATOM 744 N N . VAL A 1 96 ? -18.002 14.529 2.536 1.00 64.75 96 VAL A N 1
ATOM 745 C CA . VAL A 1 96 ? -16.601 14.222 2.870 1.00 64.75 96 VAL A CA 1
ATOM 746 C C . VAL A 1 96 ? -16.294 14.633 4.308 1.00 64.75 96 VAL A C 1
ATOM 748 O O . VAL A 1 96 ? -15.601 13.913 5.018 1.00 64.75 96 VAL A O 1
ATOM 751 N N . GLU A 1 97 ? -16.852 15.753 4.764 1.00 67.56 97 GLU A N 1
ATOM 752 C CA . GLU A 1 97 ? -16.663 16.222 6.137 1.00 67.56 97 GLU A CA 1
ATOM 753 C C . GLU A 1 97 ? -17.384 15.334 7.158 1.00 67.56 97 GLU A C 1
ATOM 755 O O . GLU A 1 97 ? -16.814 14.968 8.185 1.00 67.56 97 GLU A O 1
ATOM 760 N N . HIS A 1 98 ? -18.606 14.900 6.846 1.00 67.81 98 HIS A N 1
ATOM 761 C CA . HIS A 1 98 ? -19.336 13.957 7.689 1.00 67.81 98 HIS A CA 1
ATOM 762 C C . HIS A 1 98 ? -18.635 12.591 7.771 1.00 67.81 98 HIS A C 1
ATOM 764 O O . HIS A 1 98 ? -18.565 11.998 8.847 1.00 67.81 98 HIS A O 1
ATOM 770 N N . LEU A 1 99 ? -18.054 12.119 6.662 1.00 66.25 99 LEU A N 1
ATOM 771 C CA . LEU A 1 99 ? -17.232 10.907 6.638 1.00 66.25 99 LEU A CA 1
ATOM 772 C C . LEU A 1 99 ? -15.966 11.063 7.484 1.00 66.25 99 LEU A C 1
ATOM 774 O O . LEU A 1 99 ? -15.683 10.186 8.294 1.00 66.25 99 LEU A O 1
ATOM 778 N N . ARG A 1 100 ? -15.240 12.184 7.367 1.00 66.88 100 ARG A N 1
ATOM 779 C CA . ARG A 1 100 ? -14.069 12.468 8.219 1.00 66.88 100 ARG A CA 1
ATOM 780 C C . ARG A 1 100 ? -14.430 12.461 9.698 1.00 66.88 100 ARG A C 1
ATOM 782 O O . ARG A 1 100 ? -13.718 11.848 10.488 1.00 66.88 100 ARG A O 1
ATOM 789 N N . LYS A 1 101 ? -15.550 13.093 10.057 1.00 67.75 101 LYS A N 1
ATOM 790 C CA . LYS A 1 101 ? -16.050 13.123 11.432 1.00 67.75 101 LYS A CA 1
ATOM 791 C C . LYS A 1 101 ? -16.375 11.716 11.941 1.00 67.75 101 LYS A C 1
ATOM 793 O O . LYS A 1 101 ? -15.848 11.327 12.975 1.00 67.75 101 LYS A O 1
ATOM 798 N N . ARG A 1 102 ? -17.131 10.914 11.181 1.00 67.31 102 ARG A N 1
ATOM 799 C CA . ARG A 1 102 ? -17.437 9.518 11.554 1.00 67.31 102 ARG A CA 1
ATOM 800 C C . ARG A 1 102 ? -16.184 8.654 11.684 1.00 67.31 102 ARG A C 1
ATOM 802 O O . ARG A 1 102 ? -16.090 7.866 12.617 1.00 67.31 102 ARG A O 1
ATOM 809 N N . ILE A 1 103 ? -15.216 8.818 10.784 1.00 65.75 103 ILE A N 1
ATOM 810 C CA . ILE A 1 103 ? -13.931 8.109 10.838 1.00 65.75 103 ILE A CA 1
ATOM 811 C C . ILE A 1 103 ? -13.154 8.507 12.101 1.00 65.75 103 ILE A C 1
ATOM 813 O O . ILE A 1 103 ? -12.650 7.634 12.798 1.00 65.75 103 ILE A O 1
ATOM 817 N N . SER A 1 104 ? -13.100 9.801 12.428 1.00 63.59 104 SER A N 1
ATOM 818 C CA . SER A 1 104 ? -12.433 10.312 13.634 1.00 63.59 104 SER A CA 1
ATOM 819 C C . SER A 1 104 ? -13.158 9.951 14.937 1.00 63.59 104 SER A C 1
ATOM 821 O O . SER A 1 104 ? -12.541 9.960 15.997 1.00 63.59 104 SER A O 1
ATOM 823 N N . GLU A 1 105 ? -14.457 9.663 14.890 1.00 65.19 105 GLU A N 1
ATOM 824 C CA . GLU A 1 105 ? -15.246 9.210 16.044 1.00 65.19 105 GLU A CA 1
ATOM 825 C C . GLU A 1 105 ? -15.157 7.686 16.233 1.00 65.19 105 GLU A C 1
ATOM 827 O O . GLU A 1 105 ? -15.238 7.194 17.355 1.00 65.19 105 GLU A O 1
ATOM 832 N N . MET A 1 106 ? -14.912 6.931 15.156 1.00 59.62 106 MET A N 1
ATOM 833 C CA . MET A 1 106 ? -14.663 5.484 15.196 1.00 59.62 106 MET A CA 1
ATOM 834 C C . MET A 1 106 ? -13.259 5.121 15.704 1.00 59.62 106 MET A C 1
ATOM 836 O O . MET A 1 106 ? -12.997 3.957 16.008 1.00 59.62 106 MET A O 1
ATOM 840 N N . THR A 1 107 ? -12.338 6.083 15.830 1.00 55.50 107 THR A N 1
ATOM 841 C CA . THR A 1 107 ? -10.973 5.822 16.299 1.00 55.50 107 THR A CA 1
ATOM 842 C C . THR A 1 107 ? -10.895 5.651 17.813 1.00 55.50 107 THR A C 1
ATOM 844 O O . THR A 1 107 ? -10.393 6.511 18.531 1.00 55.50 107 THR A O 1
ATOM 847 N N . SER A 1 108 ? -11.266 4.467 18.290 1.00 54.03 108 SER A N 1
ATOM 848 C CA . SER A 1 108 ? -10.561 3.858 19.416 1.00 54.03 108 SER A CA 1
ATOM 849 C C . SER A 1 108 ? -9.892 2.566 18.932 1.00 54.03 108 SER A C 1
ATOM 851 O O . SER A 1 108 ? -10.512 1.540 18.695 1.00 54.03 108 SER A O 1
ATOM 853 N N . SER A 1 109 ? -8.571 2.637 18.754 1.00 56.53 109 SER A N 1
ATOM 854 C CA . SER A 1 109 ? -7.619 1.511 18.648 1.00 56.53 109 SER A CA 1
ATOM 855 C C . SER A 1 109 ? -7.629 0.528 17.465 1.00 56.53 109 SER A C 1
ATOM 857 O O . SER A 1 109 ? -6.555 0.001 17.195 1.00 56.53 109 SER A O 1
ATOM 859 N N . SER A 1 110 ? -8.699 0.317 16.698 1.00 74.50 110 SER A N 1
ATOM 860 C CA . SER A 1 110 ? -8.707 -0.837 15.780 1.00 74.50 110 SER A CA 1
ATOM 861 C C . SER A 1 110 ? -8.114 -0.592 14.377 1.00 74.50 110 SER A C 1
ATOM 863 O O . SER A 1 110 ? -8.087 0.534 13.860 1.00 74.50 110 SER A O 1
ATOM 865 N N . CYS A 1 111 ? -7.548 -1.646 13.783 1.00 85.75 111 CYS A N 1
ATOM 866 C CA . CYS A 1 111 ? -7.159 -1.724 12.368 1.00 85.75 111 CYS A CA 1
ATOM 867 C C . CYS A 1 111 ? -8.417 -1.863 11.488 1.00 85.75 111 CYS A C 1
ATOM 869 O O . CYS A 1 111 ? -9.425 -2.381 11.954 1.00 85.75 111 CYS A O 1
ATOM 871 N N . ILE A 1 112 ? -8.379 -1.475 10.203 1.00 85.62 112 ILE A N 1
ATOM 872 C CA . ILE A 1 112 ? -9.543 -1.658 9.306 1.00 85.62 112 ILE A CA 1
ATOM 873 C C . ILE A 1 112 ? -9.987 -3.127 9.210 1.00 85.62 112 ILE A C 1
ATOM 875 O O . ILE A 1 112 ? -11.174 -3.405 9.094 1.00 85.62 112 ILE A O 1
ATOM 879 N N . THR A 1 113 ? -9.041 -4.059 9.337 1.00 87.19 113 THR A N 1
ATOM 880 C CA . THR A 1 113 ? -9.297 -5.505 9.324 1.00 87.19 113 THR A CA 1
ATOM 881 C C . THR A 1 113 ? -10.066 -5.998 10.549 1.00 87.19 113 THR A C 1
ATOM 883 O O . THR A 1 113 ? -10.492 -7.139 10.578 1.00 87.19 113 THR A O 1
ATOM 886 N N . GLU A 1 114 ? -10.189 -5.183 11.593 1.00 85.88 114 GLU A N 1
ATOM 887 C CA . GLU A 1 114 ? -10.942 -5.510 12.809 1.00 85.88 114 GLU A CA 1
ATOM 888 C C . GLU A 1 114 ? -12.368 -4.935 12.757 1.00 85.88 114 GLU A C 1
ATOM 890 O O . GLU A 1 114 ? -13.134 -5.087 13.707 1.00 85.88 114 GLU A O 1
ATOM 895 N N . HIS A 1 115 ? -12.739 -4.257 11.665 1.00 83.88 115 HIS A N 1
ATOM 896 C CA . HIS A 1 115 ? -14.112 -3.820 11.455 1.00 83.88 115 HIS A CA 1
ATOM 897 C C . HIS A 1 115 ? -15.018 -5.051 11.265 1.00 83.88 115 HIS A C 1
ATOM 899 O O . HIS A 1 115 ? -14.672 -5.918 10.463 1.00 83.88 115 HIS A O 1
ATOM 905 N N . PRO A 1 116 ? -16.186 -5.132 11.933 1.00 83.75 116 PRO A N 1
ATOM 906 C CA . PRO A 1 116 ? -17.049 -6.321 11.893 1.00 83.75 116 PRO A CA 1
ATOM 907 C C . PRO A 1 116 ? -17.480 -6.709 10.472 1.00 83.75 116 PRO A C 1
ATOM 909 O O . PRO A 1 116 ? -17.617 -7.887 10.157 1.00 83.75 116 PRO A O 1
ATOM 912 N N . ASP A 1 117 ? -17.634 -5.720 9.592 1.00 84.81 117 ASP A N 1
ATOM 913 C CA . ASP A 1 117 ? -18.036 -5.959 8.203 1.00 84.81 117 ASP A CA 1
ATOM 914 C C . ASP A 1 117 ? -16.860 -6.257 7.256 1.00 84.81 117 ASP A C 1
ATOM 916 O O . ASP A 1 117 ? -17.092 -6.544 6.082 1.00 84.81 117 ASP A O 1
ATOM 920 N N . PHE A 1 118 ? -15.603 -6.184 7.718 1.00 85.50 118 PHE A N 1
ATOM 921 C CA . PHE A 1 118 ? -14.435 -6.357 6.846 1.00 85.50 118 PHE A CA 1
ATOM 922 C C . PHE A 1 118 ? -14.424 -7.741 6.194 1.00 85.50 118 PHE A C 1
ATOM 924 O O . PHE A 1 118 ? -14.330 -7.842 4.973 1.00 85.50 118 PHE A O 1
ATOM 931 N N . ASP A 1 119 ? -14.605 -8.796 6.986 1.00 86.06 119 ASP A N 1
ATOM 932 C CA . ASP A 1 119 ? -14.599 -10.174 6.486 1.00 86.06 119 ASP A CA 1
ATOM 933 C C . ASP A 1 119 ? -15.760 -10.424 5.517 1.00 86.06 119 ASP A C 1
ATOM 935 O O . ASP A 1 119 ? -15.589 -11.052 4.473 1.00 86.06 119 ASP A O 1
ATOM 939 N N . THR A 1 120 ? -16.931 -9.864 5.827 1.00 87.62 120 THR A N 1
ATOM 940 C CA . THR A 1 120 ? -18.144 -10.017 5.015 1.00 87.62 120 THR A CA 1
ATOM 941 C C . THR A 1 120 ? -18.002 -9.380 3.634 1.00 87.62 120 THR A C 1
ATOM 943 O O . THR A 1 120 ? -18.534 -9.917 2.663 1.00 87.62 120 THR A O 1
ATOM 946 N N . VAL A 1 121 ? -17.312 -8.239 3.544 1.00 86.12 121 VAL A N 1
ATOM 947 C CA . VAL A 1 121 ? -17.201 -7.452 2.306 1.00 86.12 121 VAL A CA 1
ATOM 948 C C . VAL A 1 121 ? -15.943 -7.794 1.512 1.00 86.12 121 VAL A C 1
ATOM 950 O O . VAL A 1 121 ? -15.997 -7.848 0.289 1.00 86.12 121 VAL A O 1
ATOM 953 N N . VAL A 1 122 ? -14.808 -7.990 2.186 1.00 85.75 122 VAL A N 1
ATOM 954 C CA . VAL A 1 122 ? -13.488 -8.070 1.538 1.00 85.75 122 VAL A CA 1
ATOM 955 C C . VAL A 1 122 ? -13.005 -9.509 1.381 1.00 85.75 122 VAL A C 1
ATOM 957 O O . VAL A 1 122 ? -12.329 -9.810 0.403 1.00 85.75 122 VAL A O 1
ATOM 960 N N . LEU A 1 123 ? -13.327 -10.397 2.327 1.00 86.06 123 LEU A N 1
ATOM 961 C CA . LEU A 1 123 ? -12.806 -11.773 2.352 1.00 86.06 123 LEU A CA 1
ATOM 962 C C . LEU A 1 123 ? -13.837 -12.830 1.930 1.00 86.06 123 LEU A C 1
ATOM 964 O O . LEU A 1 123 ? -13.526 -14.019 1.897 1.00 86.06 123 LEU A O 1
ATOM 968 N N . ASN A 1 124 ? -15.067 -12.425 1.614 1.00 87.06 124 ASN A N 1
ATOM 969 C CA . ASN A 1 124 ? -16.131 -13.343 1.234 1.00 87.06 124 ASN A CA 1
ATOM 970 C C . ASN A 1 124 ? -16.027 -13.740 -0.247 1.00 87.06 124 ASN A C 1
ATOM 972 O O . ASN A 1 124 ? -16.407 -12.973 -1.129 1.00 87.06 124 ASN A O 1
ATOM 976 N N . GLU A 1 125 ? -15.601 -14.975 -0.513 1.00 83.19 125 GLU A N 1
ATOM 977 C CA . GLU A 1 125 ? -15.468 -15.558 -1.863 1.00 83.19 125 GLU A CA 1
ATOM 978 C C . GLU A 1 125 ? -16.773 -15.594 -2.675 1.00 83.19 125 GLU A C 1
ATOM 980 O O . GLU A 1 125 ? -16.748 -15.819 -3.877 1.00 83.19 125 GLU A O 1
ATOM 985 N N . LYS A 1 126 ? -17.937 -15.417 -2.039 1.00 77.06 126 LYS A N 1
ATOM 986 C CA . LYS A 1 126 ? -19.222 -15.335 -2.755 1.00 77.06 126 LYS A CA 1
ATOM 987 C C . LYS A 1 126 ? -19.547 -13.921 -3.238 1.00 77.06 126 LYS A C 1
ATOM 989 O O . LYS A 1 126 ? -20.513 -13.750 -3.977 1.00 77.06 126 LYS A O 1
ATOM 994 N N . VAL A 1 127 ? -18.814 -12.923 -2.750 1.00 65.44 127 VAL A N 1
ATOM 995 C CA . VAL A 1 127 ? -18.972 -11.501 -3.088 1.00 65.44 127 VAL A CA 1
ATOM 996 C C . VAL A 1 127 ? -17.870 -11.039 -4.050 1.00 65.44 127 VAL A C 1
ATOM 998 O O . VAL A 1 127 ? -18.127 -10.137 -4.847 1.00 65.44 127 VAL A O 1
ATOM 1001 N N . VAL A 1 128 ? -16.679 -11.647 -3.972 1.00 52.97 128 VAL A N 1
ATOM 1002 C CA . VAL A 1 128 ? -15.484 -11.333 -4.782 1.00 52.97 128 VAL A CA 1
ATOM 1003 C C . VAL A 1 128 ? -15.403 -12.194 -6.037 1.00 52.97 128 VAL A C 1
ATOM 1005 O O . VAL A 1 128 ? -15.652 -13.413 -5.928 1.00 52.97 128 VAL A O 1
#

pLDDT: mean 76.61, std 13.5, range [39.94, 93.69]

Radius of gyration: 20.93 Å; chains: 1; bounding box: 40×38×67 Å

Foldseek 3Di:
DDDPPDDDPDDPDDDDDPVVVVVVCVVVCCVPPVVLVVVLVVLCVVQVHHFDPCLQPDLPQEPLPPDDRDNGRNVSDYPCNVLADGPPDPPPDVVNVVSNVVSVVPDDRHGPCPPPCCCVAPVDPVND

InterPro domains:
  IPR046815 P2X purinoreceptor 7, intracellular domain [PF20478] (37-85)